Protein AF-A0A6C0HZS0-F1 (afdb_monomer_lite)

Organism: NCBI:txid1070528

Radius of gyration: 16.92 Å; chains: 1; bounding box: 48×29×47 Å

InterPro domains:
  IPR002125 Cytidine and deoxycytidylate deaminase domain [PF00383] (42-122)
  IPR016192 APOBEC/CMP deaminase, zinc-binding [PS00903] (72-119)
  IPR016193 Cytidine deaminase-like [SSF53927] (42-143)

Structure (mmCIF, N/CA/C/O backbone):
data_AF-A0A6C0HZS0-F1
#
_entry.id   AF-A0A6C0HZS0-F1
#
loop_
_atom_site.group_PDB
_atom_site.id
_atom_site.type_symbol
_atom_site.label_atom_id
_atom_site.label_alt_id
_atom_site.label_comp_id
_atom_site.label_asym_id
_atom_site.label_entity_id
_atom_site.label_seq_id
_atom_site.pdbx_PDB_ins_code
_atom_site.Cartn_x
_atom_site.Cartn_y
_atom_site.Cartn_z
_atom_site.occupancy
_atom_site.B_iso_or_equiv
_atom_site.auth_seq_id
_atom_site.auth_comp_id
_atom_site.auth_asym_id
_atom_site.auth_atom_id
_atom_site.pdbx_PDB_model_num
ATOM 1 N N . MET A 1 1 ? -9.928 -6.932 -11.068 1.00 58.53 1 MET A N 1
ATOM 2 C CA . MET A 1 1 ? -8.574 -6.666 -10.527 1.00 58.53 1 MET A CA 1
ATOM 3 C C . MET A 1 1 ? -7.641 -6.085 -11.582 1.00 58.53 1 MET A C 1
ATOM 5 O O . MET A 1 1 ? -6.948 -5.132 -11.262 1.00 58.53 1 MET A O 1
ATOM 9 N N . GLU A 1 2 ? -7.677 -6.569 -12.825 1.00 63.53 2 GLU A N 1
ATOM 10 C CA . GLU A 1 2 ? -6.832 -6.097 -13.939 1.00 63.53 2 GLU A CA 1
ATOM 11 C C . GLU A 1 2 ? -6.863 -4.571 -14.157 1.00 63.53 2 GLU A C 1
ATOM 13 O O . GLU A 1 2 ? -5.820 -3.932 -14.234 1.00 63.53 2 GLU A O 1
ATOM 18 N N . ASN A 1 3 ? -8.045 -3.946 -14.089 1.00 82.50 3 ASN A N 1
ATOM 19 C CA . ASN A 1 3 ? -8.175 -2.484 -14.182 1.00 82.50 3 ASN A CA 1
ATOM 20 C C . ASN A 1 3 ? -7.416 -1.740 -13.054 1.00 82.50 3 ASN A C 1
ATOM 22 O O . ASN A 1 3 ? -6.772 -0.726 -13.301 1.00 82.50 3 ASN A O 1
ATOM 26 N N . ILE A 1 4 ? -7.404 -2.272 -11.825 1.00 87.62 4 ILE A N 1
ATOM 27 C CA . ILE A 1 4 ? -6.676 -1.656 -10.699 1.00 87.62 4 ILE A CA 1
ATOM 28 C C . ILE A 1 4 ? -5.164 -1.801 -10.892 1.00 87.62 4 ILE A C 1
ATOM 30 O O . ILE A 1 4 ? -4.437 -0.840 -10.657 1.00 87.62 4 ILE A O 1
ATOM 34 N N . LEU A 1 5 ? -4.685 -2.964 -11.347 1.00 87.62 5 LEU A N 1
ATOM 35 C CA . LEU A 1 5 ? -3.260 -3.181 -11.621 1.00 87.62 5 LEU A CA 1
ATOM 36 C C . LEU A 1 5 ? -2.758 -2.240 -12.721 1.00 87.62 5 LEU A C 1
ATOM 38 O O . LEU A 1 5 ? -1.727 -1.593 -12.546 1.00 87.62 5 LEU A O 1
ATOM 42 N N . ASN A 1 6 ? -3.544 -2.072 -13.786 1.00 89.06 6 ASN A N 1
ATOM 43 C CA . ASN A 1 6 ? -3.257 -1.128 -14.862 1.00 89.06 6 ASN A CA 1
ATOM 44 C C . ASN A 1 6 ? -3.212 0.314 -14.345 1.00 89.06 6 ASN A C 1
ATOM 46 O O . ASN A 1 6 ? -2.245 1.033 -14.588 1.00 89.06 6 ASN A O 1
ATOM 50 N N . GLN A 1 7 ? -4.197 0.730 -13.544 1.00 89.19 7 GLN A N 1
ATOM 51 C CA . GLN A 1 7 ? -4.174 2.047 -12.902 1.00 89.19 7 GLN A CA 1
ATOM 52 C C . GLN A 1 7 ? -2.946 2.232 -12.006 1.00 89.19 7 GLN A C 1
ATOM 54 O O . GLN A 1 7 ? -2.331 3.297 -12.023 1.00 89.19 7 GLN A O 1
ATOM 59 N N . MET A 1 8 ? -2.561 1.210 -11.240 1.00 89.56 8 MET A N 1
ATOM 60 C CA . MET A 1 8 ? -1.364 1.255 -10.405 1.00 89.56 8 MET A CA 1
ATOM 61 C C . MET A 1 8 ? -0.089 1.367 -11.248 1.00 89.56 8 MET A C 1
ATOM 63 O O . MET A 1 8 ? 0.781 2.159 -10.897 1.00 89.56 8 MET A O 1
ATOM 67 N N . PHE A 1 9 ? 0.017 0.666 -12.378 1.00 89.12 9 PHE A N 1
ATOM 68 C CA . PHE A 1 9 ? 1.141 0.808 -13.308 1.00 89.12 9 PHE A CA 1
ATOM 69 C C . PHE A 1 9 ? 1.239 2.233 -13.868 1.00 89.12 9 PHE A C 1
ATOM 71 O O . PHE A 1 9 ? 2.282 2.881 -13.745 1.00 89.12 9 PHE A O 1
ATOM 78 N N . LEU A 1 10 ? 0.130 2.763 -14.393 1.00 88.56 10 LEU A N 1
ATOM 79 C CA . LEU A 1 10 ? 0.072 4.116 -14.949 1.00 88.56 10 LEU A CA 1
AT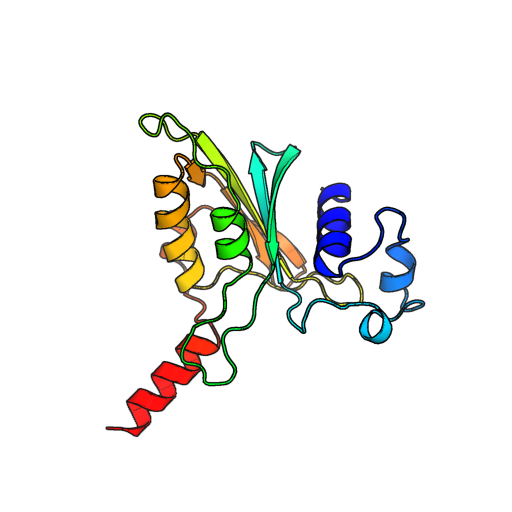OM 80 C C . LEU A 1 10 ? 0.417 5.173 -13.894 1.00 88.56 10 LEU A C 1
ATOM 82 O O . LEU A 1 10 ? 1.258 6.041 -14.129 1.00 88.56 10 LEU A O 1
ATOM 86 N N . LYS A 1 11 ? -0.175 5.074 -12.695 1.00 87.31 11 LYS A N 1
ATOM 87 C CA . LYS A 1 11 ? 0.109 5.982 -11.572 1.00 87.31 11 LYS A CA 1
ATOM 88 C C . LYS A 1 11 ? 1.543 5.862 -11.088 1.00 87.31 11 LYS A C 1
ATOM 90 O O . LYS A 1 11 ? 2.145 6.876 -10.746 1.00 87.31 11 LYS A O 1
ATOM 95 N N . ARG A 1 12 ? 2.095 4.647 -11.056 1.00 86.50 12 ARG A N 1
ATOM 96 C CA . ARG A 1 12 ? 3.476 4.418 -10.643 1.00 86.50 12 ARG A CA 1
ATOM 97 C C . ARG A 1 12 ? 4.430 5.142 -11.578 1.00 86.50 12 ARG A C 1
ATOM 99 O O . ARG A 1 12 ? 5.308 5.837 -11.081 1.00 86.50 12 ARG A O 1
ATOM 106 N N . TYR A 1 13 ? 4.270 4.987 -12.886 1.00 85.62 13 TYR A N 1
ATOM 107 C CA . TYR A 1 13 ? 5.194 5.540 -13.879 1.00 85.62 13 TYR A CA 1
ATOM 108 C C . TYR A 1 13 ? 4.805 6.926 -14.405 1.00 85.62 13 TYR A C 1
ATOM 110 O O . TYR A 1 13 ? 5.472 7.440 -15.300 1.00 85.62 13 TYR A O 1
ATOM 118 N N . CYS A 1 14 ? 3.785 7.550 -13.809 1.00 85.06 14 CYS A N 1
ATOM 119 C CA . CYS A 1 14 ? 3.285 8.871 -14.184 1.00 85.06 14 CYS A CA 1
ATOM 120 C C . CYS A 1 14 ? 2.878 8.947 -15.669 1.00 85.06 14 CYS A C 1
ATOM 122 O O . CYS A 1 14 ? 3.123 9.948 -16.337 1.00 85.06 14 CYS A O 1
ATOM 124 N N . LEU A 1 15 ? 2.275 7.870 -16.183 1.00 85.38 15 LEU A N 1
ATOM 125 C CA . LEU A 1 15 ? 1.870 7.742 -17.581 1.00 85.38 15 LEU A CA 1
ATOM 126 C C . LEU A 1 15 ? 0.458 8.311 -17.814 1.00 85.38 15 LEU A C 1
ATOM 128 O O . LEU A 1 15 ? -0.385 8.242 -16.911 1.00 85.38 15 LEU A O 1
ATOM 132 N N . PRO A 1 16 ? 0.165 8.821 -19.025 1.00 85.50 16 PRO A N 1
ATOM 133 C CA . PRO A 1 16 ? -1.190 9.186 -19.434 1.00 85.50 16 PRO A CA 1
ATOM 134 C C . PRO A 1 16 ? -2.188 8.028 -19.284 1.00 85.50 16 PRO A C 1
ATOM 136 O O . PRO A 1 16 ? -1.836 6.867 -19.485 1.00 85.50 16 PRO A O 1
ATOM 139 N N . ILE A 1 17 ? -3.451 8.332 -18.972 1.00 83.69 17 ILE A N 1
ATOM 140 C CA . ILE A 1 17 ? -4.502 7.320 -18.729 1.00 83.69 17 ILE A CA 1
ATOM 141 C C . ILE A 1 17 ? -4.766 6.436 -19.959 1.00 83.69 17 ILE A C 1
ATOM 143 O O . ILE A 1 17 ? -5.086 5.262 -19.815 1.00 83.69 17 ILE A O 1
ATOM 147 N N . ASN A 1 18 ? -4.599 6.985 -21.159 1.00 84.81 18 ASN A N 1
ATOM 148 C CA . ASN A 1 18 ? -4.780 6.305 -22.442 1.00 84.81 18 ASN A CA 1
ATOM 149 C C . ASN A 1 18 ? -3.527 5.548 -22.919 1.00 84.81 18 ASN A C 1
ATOM 151 O O . ASN A 1 18 ? -3.444 5.166 -24.085 1.00 84.81 18 ASN A O 1
ATOM 155 N N . THR A 1 19 ? -2.530 5.364 -22.054 1.00 85.50 19 THR A N 1
ATOM 156 C CA . THR A 1 19 ? -1.307 4.653 -22.426 1.00 85.50 19 THR A CA 1
ATOM 157 C C . THR A 1 19 ? -1.588 3.166 -22.609 1.00 85.50 19 THR A C 1
ATOM 159 O O . THR A 1 19 ? -2.079 2.508 -21.693 1.00 85.50 19 THR A O 1
ATOM 162 N N . ASP A 1 20 ? -1.208 2.622 -23.764 1.00 87.00 20 ASP A N 1
ATOM 163 C CA . ASP A 1 20 ? -1.221 1.179 -23.986 1.00 87.00 20 ASP A CA 1
ATOM 164 C C . ASP A 1 20 ? -0.134 0.484 -23.152 1.00 87.00 20 ASP A C 1
ATOM 166 O O . ASP A 1 20 ? 1.064 0.645 -23.398 1.00 87.00 20 ASP A O 1
ATOM 170 N N . ILE A 1 21 ? -0.567 -0.296 -22.163 1.00 85.12 21 ILE A N 1
ATOM 171 C CA . ILE A 1 21 ? 0.302 -1.026 -21.235 1.00 85.12 21 ILE A CA 1
ATOM 172 C C . ILE A 1 21 ? 0.951 -2.237 -21.918 1.00 85.12 21 ILE A C 1
ATOM 174 O O . ILE A 1 21 ? 2.095 -2.564 -21.596 1.00 85.12 21 ILE A O 1
ATOM 178 N N . ARG A 1 22 ? 0.288 -2.853 -22.910 1.00 85.56 22 ARG A N 1
ATOM 179 C CA . ARG A 1 22 ? 0.799 -4.052 -23.598 1.00 85.56 22 ARG A CA 1
ATOM 180 C C . ARG A 1 22 ? 2.104 -3.772 -24.334 1.00 85.56 22 ARG A C 1
ATOM 182 O O . ARG A 1 22 ? 3.031 -4.573 -24.258 1.00 85.56 22 ARG A O 1
ATOM 189 N N . SER A 1 23 ? 2.240 -2.589 -24.933 1.00 84.88 23 SER A N 1
ATOM 190 C CA . SER A 1 23 ? 3.508 -2.163 -25.544 1.00 84.88 23 SER A CA 1
ATOM 191 C C . SER A 1 23 ? 4.711 -2.148 -24.575 1.00 84.88 23 SER A C 1
ATOM 193 O O . SER A 1 23 ? 5.856 -2.284 -25.007 1.00 84.88 23 SER A O 1
ATOM 195 N N . TYR A 1 24 ? 4.499 -2.037 -23.256 1.00 83.81 24 TYR A N 1
ATOM 196 C CA . TYR A 1 24 ? 5.575 -2.159 -22.258 1.00 83.81 24 TYR A CA 1
ATOM 197 C C . TYR A 1 24 ? 5.860 -3.611 -21.863 1.00 83.81 24 TYR A C 1
ATOM 199 O O . TYR A 1 24 ? 7.007 -3.954 -21.574 1.00 83.81 24 TYR A O 1
ATOM 207 N N . GLU A 1 25 ? 4.839 -4.467 -21.861 1.00 83.00 25 GLU A N 1
ATOM 208 C CA . GLU A 1 25 ? 4.978 -5.909 -21.616 1.00 83.00 25 GLU A CA 1
ATOM 209 C C . GLU A 1 25 ? 5.791 -6.587 -22.720 1.00 83.00 25 GLU A C 1
ATOM 211 O O . GLU A 1 25 ? 6.681 -7.387 -22.428 1.00 83.00 25 GLU A O 1
ATOM 216 N N . LEU A 1 26 ? 5.525 -6.206 -23.973 1.00 85.19 26 LEU A N 1
ATOM 217 C CA . LEU A 1 26 ? 6.214 -6.698 -25.169 1.00 85.19 26 LEU A CA 1
ATOM 218 C C . LEU A 1 26 ? 7.613 -6.087 -25.358 1.00 85.19 26 LEU A C 1
ATOM 220 O O . LEU A 1 26 ? 8.380 -6.542 -26.201 1.00 85.19 26 LEU A O 1
ATOM 224 N N . GLY A 1 27 ? 7.972 -5.075 -24.562 1.00 79.50 27 GLY A N 1
ATOM 225 C CA . GLY A 1 27 ? 9.272 -4.404 -24.638 1.00 79.50 27 GLY A CA 1
ATOM 226 C C . GLY A 1 27 ? 9.409 -3.399 -25.787 1.00 79.50 27 GLY A C 1
ATOM 227 O O . GLY A 1 27 ? 10.501 -2.878 -26.003 1.00 79.50 27 GLY A O 1
ATOM 228 N N . GLU A 1 28 ? 8.319 -3.081 -26.485 1.00 81.50 28 GLU A N 1
ATOM 229 C CA . GLU A 1 28 ? 8.280 -2.099 -27.576 1.00 81.50 28 GLU A CA 1
ATOM 230 C C . GLU A 1 28 ? 8.498 -0.666 -27.065 1.00 81.50 28 GLU A C 1
ATOM 232 O O . GLU A 1 28 ? 9.065 0.179 -27.760 1.00 81.50 28 GLU A O 1
ATOM 237 N N . LYS A 1 29 ? 8.085 -0.384 -25.820 1.00 76.00 29 LYS A N 1
ATOM 238 C CA . LYS A 1 29 ? 8.312 0.901 -25.142 1.00 76.00 29 LYS A CA 1
ATOM 239 C C . LYS A 1 29 ? 9.218 0.761 -23.925 1.00 76.00 29 LYS A C 1
ATOM 241 O O . LYS A 1 29 ? 9.100 -0.162 -23.124 1.00 76.00 29 LYS A O 1
ATOM 246 N N . ASN A 1 30 ? 10.096 1.750 -23.733 1.00 71.06 30 ASN A N 1
ATOM 247 C CA . ASN A 1 30 ? 11.060 1.767 -22.634 1.00 71.06 30 ASN A CA 1
ATOM 248 C C . ASN A 1 30 ? 10.798 2.921 -21.653 1.00 71.06 30 ASN A C 1
ATOM 250 O O . ASN A 1 30 ? 10.995 4.092 -21.980 1.00 71.06 30 ASN A O 1
ATOM 254 N N . LEU A 1 31 ? 10.425 2.582 -20.415 1.00 72.81 31 LEU A N 1
ATOM 255 C CA . LEU A 1 31 ? 10.139 3.563 -19.360 1.00 72.81 31 LEU A CA 1
ATOM 256 C C . LEU A 1 31 ? 11.357 4.353 -18.884 1.00 72.81 31 LEU A C 1
ATOM 258 O O . LEU A 1 31 ? 11.180 5.414 -18.290 1.00 72.81 31 LEU A O 1
ATOM 262 N N . ARG A 1 32 ? 12.587 3.896 -19.167 1.00 62.03 32 ARG A N 1
ATOM 263 C CA . ARG A 1 32 ? 13.807 4.622 -18.768 1.00 62.03 32 ARG A CA 1
ATOM 264 C C . ARG A 1 32 ? 13.903 6.016 -19.393 1.00 62.03 32 ARG A C 1
ATOM 266 O O . ARG A 1 32 ? 14.603 6.854 -18.841 1.00 62.03 32 ARG A O 1
ATOM 273 N N . LYS A 1 33 ? 13.214 6.264 -20.514 1.00 53.72 33 LYS A N 1
ATOM 274 C CA . LYS A 1 33 ? 13.149 7.586 -21.156 1.00 53.72 33 LYS A CA 1
ATOM 275 C C . LYS A 1 33 ? 11.944 8.431 -20.727 1.00 53.72 33 LYS A C 1
ATOM 277 O O . LYS A 1 33 ? 11.984 9.637 -20.920 1.00 53.72 33 LYS A O 1
ATOM 282 N N . THR A 1 34 ? 10.888 7.833 -20.167 1.00 52.75 34 THR A N 1
ATOM 283 C CA . THR A 1 34 ? 9.593 8.517 -19.968 1.00 52.75 34 THR A CA 1
ATOM 284 C C . THR A 1 34 ? 9.148 8.649 -18.512 1.00 52.75 34 THR A C 1
ATOM 286 O O . THR A 1 34 ? 8.294 9.483 -18.227 1.00 52.75 34 THR A O 1
ATOM 289 N N . SER A 1 35 ? 9.683 7.865 -17.567 1.00 53.25 35 SER A N 1
ATOM 290 C CA . SER A 1 35 ? 9.228 7.933 -16.173 1.00 53.25 35 SER A CA 1
ATOM 291 C C . SER A 1 35 ? 10.001 8.977 -15.362 1.00 53.25 35 SER A C 1
ATOM 293 O O . SER A 1 35 ? 11.162 8.771 -15.015 1.00 53.25 35 SER A O 1
ATOM 295 N N . VAL A 1 36 ? 9.323 10.062 -14.993 1.00 53.84 36 VAL A N 1
ATOM 296 C CA . VAL A 1 36 ? 9.857 11.168 -14.168 1.00 53.84 36 VAL A CA 1
ATOM 297 C C . VAL A 1 36 ? 10.030 10.762 -12.691 1.00 53.84 36 VAL A C 1
ATOM 299 O O . VAL A 1 36 ? 10.771 11.374 -11.926 1.00 53.84 36 VAL A O 1
ATOM 302 N N . CYS A 1 37 ? 9.353 9.699 -12.261 1.00 55.53 37 CYS A N 1
ATOM 303 C CA . CYS A 1 37 ? 9.103 9.405 -10.855 1.00 55.53 37 CYS A CA 1
ATOM 304 C C . CYS A 1 37 ? 9.954 8.233 -10.319 1.00 55.53 37 CYS A C 1
ATOM 306 O O . CYS A 1 37 ? 9.438 7.156 -10.058 1.00 55.53 37 CYS A O 1
ATOM 308 N N . GLY A 1 38 ? 11.258 8.453 -10.113 1.00 57.38 38 GLY A N 1
ATOM 309 C CA . GLY A 1 38 ? 12.140 7.676 -9.217 1.00 57.38 38 GLY A CA 1
ATOM 310 C C . GLY A 1 38 ? 12.395 6.179 -9.512 1.00 57.38 38 GLY A C 1
ATOM 311 O O . GLY A 1 38 ? 11.618 5.473 -10.150 1.00 57.38 38 GLY A O 1
ATOM 312 N N . ASN A 1 39 ? 13.484 5.641 -8.949 1.00 63.00 39 ASN A N 1
ATOM 313 C CA . ASN A 1 39 ? 13.972 4.270 -9.206 1.00 63.00 39 ASN A CA 1
ATOM 314 C C . ASN A 1 39 ? 13.209 3.135 -8.476 1.00 63.00 39 ASN A C 1
ATOM 316 O O . ASN A 1 39 ? 13.649 1.986 -8.492 1.00 63.00 39 ASN A O 1
ATOM 320 N N . TYR A 1 40 ? 12.087 3.409 -7.799 1.00 71.50 40 TYR A N 1
ATOM 321 C CA . TYR A 1 40 ? 11.457 2.437 -6.891 1.00 71.50 40 TYR A CA 1
ATOM 322 C C . TYR A 1 40 ? 10.149 1.877 -7.407 1.00 71.50 40 TYR A C 1
ATOM 324 O O . TYR A 1 40 ? 9.114 2.498 -7.266 1.00 71.50 40 TYR A O 1
ATOM 332 N N . ASN A 1 41 ? 10.154 0.655 -7.905 1.00 82.56 41 ASN A N 1
ATOM 333 C CA . ASN A 1 41 ? 9.016 -0.047 -8.516 1.00 82.56 41 ASN A CA 1
ATOM 334 C C . ASN A 1 41 ? 7.798 -0.338 -7.607 1.00 82.56 41 ASN A C 1
ATOM 336 O O . ASN A 1 41 ? 6.913 -1.086 -7.998 1.00 82.56 41 ASN A O 1
ATOM 340 N N . HIS A 1 42 ? 7.748 0.207 -6.393 1.00 88.12 42 HIS A N 1
ATOM 341 C CA . HIS A 1 42 ? 6.749 -0.120 -5.378 1.00 88.12 42 HIS A CA 1
ATOM 342 C C . HIS A 1 42 ? 5.613 0.908 -5.349 1.00 88.12 42 HIS A C 1
ATOM 344 O O . HIS A 1 42 ? 5.867 2.113 -5.258 1.00 88.12 42 HIS A O 1
ATOM 350 N N . ILE A 1 43 ? 4.371 0.432 -5.379 1.00 92.88 43 ILE A N 1
ATOM 351 C CA . ILE A 1 43 ? 3.157 1.243 -5.280 1.00 92.88 43 ILE A CA 1
ATOM 352 C C . ILE A 1 43 ? 2.148 0.548 -4.360 1.00 92.88 43 ILE A C 1
ATOM 354 O O . ILE A 1 43 ? 2.081 -0.677 -4.283 1.00 92.88 43 ILE A O 1
ATOM 358 N N . SER A 1 44 ? 1.363 1.341 -3.642 1.00 95.69 44 SER A N 1
ATOM 359 C CA . SER A 1 44 ? 0.281 0.857 -2.797 1.00 95.69 44 SER A CA 1
ATOM 360 C C . SER A 1 44 ? -0.995 1.645 -3.059 1.00 95.69 44 SER A C 1
ATOM 362 O O . SER A 1 44 ? -0.937 2.809 -3.455 1.00 95.69 44 SER A O 1
ATOM 364 N N . CYS A 1 45 ? -2.152 1.031 -2.845 1.00 95.69 45 CYS A N 1
ATOM 365 C CA . CYS A 1 45 ? -3.425 1.730 -2.829 1.00 95.69 45 CYS A CA 1
ATOM 366 C C . CYS A 1 45 ? -4.287 1.297 -1.644 1.00 95.69 45 CYS A C 1
ATOM 368 O O . CYS A 1 45 ? -4.220 0.156 -1.185 1.00 95.69 45 CYS A O 1
ATOM 370 N N . VAL A 1 46 ? -5.091 2.233 -1.144 1.00 96.69 46 VAL A N 1
ATOM 371 C CA . VAL A 1 46 ? -6.101 1.971 -0.117 1.00 96.69 46 VAL A CA 1
ATOM 372 C C . VAL A 1 46 ? -7.440 1.762 -0.797 1.00 96.69 46 VAL A C 1
ATOM 374 O O . VAL A 1 46 ? -7.832 2.549 -1.658 1.00 96.69 46 VAL A O 1
ATOM 377 N N . LEU A 1 47 ? -8.152 0.725 -0.379 1.00 95.25 47 LEU A N 1
ATOM 378 C CA . LEU A 1 47 ? -9.430 0.317 -0.930 1.00 95.25 47 LEU A CA 1
ATOM 379 C C . LEU A 1 47 ? -10.526 0.425 0.133 1.00 95.25 47 LEU A C 1
ATOM 381 O O . LEU A 1 47 ? -10.349 -0.008 1.271 1.00 95.25 47 LEU A O 1
ATOM 385 N N . LYS A 1 48 ? -11.686 0.951 -0.257 1.00 93.06 48 LYS A N 1
ATOM 386 C CA . LYS A 1 48 ? -12.937 0.817 0.493 1.00 93.06 48 LYS A CA 1
ATOM 387 C C . LYS A 1 48 ? -13.720 -0.356 -0.092 1.00 93.06 48 LYS A C 1
ATOM 389 O O . LYS A 1 48 ? -14.146 -0.322 -1.252 1.00 93.06 48 LYS A O 1
ATOM 394 N N . GLY A 1 49 ? -13.859 -1.422 0.695 1.00 86.56 49 GLY A N 1
ATOM 395 C CA . GLY A 1 49 ? -14.317 -2.720 0.194 1.00 86.56 49 GLY A CA 1
ATOM 396 C C . GLY A 1 49 ? -13.358 -3.291 -0.860 1.00 86.56 49 GLY A C 1
ATOM 397 O O . GLY A 1 49 ? -12.141 -3.197 -0.710 1.00 86.56 49 GLY A O 1
ATOM 398 N N . ASN A 1 50 ? -13.906 -3.860 -1.940 1.00 76.62 50 ASN A N 1
ATOM 399 C CA . ASN A 1 50 ? -13.127 -4.532 -2.996 1.00 76.62 50 ASN A CA 1
ATOM 400 C C . ASN A 1 50 ? -13.083 -3.771 -4.334 1.00 76.62 50 ASN A C 1
ATOM 402 O O . ASN A 1 50 ? -12.561 -4.297 -5.315 1.00 76.62 50 ASN A O 1
ATOM 406 N N . LYS A 1 51 ? -13.679 -2.572 -4.414 1.00 76.06 51 LYS A N 1
ATOM 407 C CA . LYS A 1 51 ? -13.899 -1.881 -5.700 1.00 76.06 51 LYS A CA 1
ATOM 408 C C . LYS A 1 51 ? -13.435 -0.426 -5.731 1.00 76.06 51 LYS A C 1
ATOM 410 O O . LYS A 1 51 ? -12.990 0.022 -6.781 1.00 76.06 51 LYS A O 1
ATOM 415 N N . SER A 1 52 ? -13.536 0.312 -4.623 1.00 89.69 52 SER A N 1
ATOM 416 C CA . SER A 1 52 ? -13.263 1.754 -4.621 1.00 89.69 52 SER A CA 1
ATOM 417 C C . SER A 1 52 ? -11.858 2.052 -4.112 1.00 89.69 52 SER A C 1
ATOM 419 O O . SER A 1 52 ? -11.544 1.736 -2.966 1.00 89.69 52 SER A O 1
ATOM 421 N N . VAL A 1 53 ? -11.019 2.660 -4.954 1.00 94.06 53 VAL A N 1
ATOM 422 C CA . VAL A 1 53 ? -9.695 3.147 -4.549 1.00 94.06 53 VAL A CA 1
ATOM 423 C C . VAL A 1 53 ? -9.843 4.523 -3.908 1.00 94.06 53 VAL A C 1
ATOM 425 O O . VAL A 1 53 ? -10.317 5.458 -4.547 1.00 94.06 53 VAL A O 1
ATOM 428 N N . LEU A 1 54 ? -9.406 4.655 -2.657 1.00 94.62 54 LEU A N 1
ATOM 429 C CA . LEU A 1 54 ? -9.408 5.925 -1.932 1.00 94.62 54 LEU A CA 1
ATOM 430 C C . LEU A 1 54 ? -8.147 6.738 -2.230 1.00 94.62 54 LEU A C 1
ATOM 432 O O . LEU A 1 54 ? -8.218 7.928 -2.525 1.00 94.62 54 LEU A O 1
ATOM 436 N N . THR A 1 55 ? -6.978 6.103 -2.133 1.00 95.56 55 THR A N 1
ATOM 437 C CA . THR A 1 55 ? -5.681 6.771 -2.287 1.00 95.56 55 THR A CA 1
ATOM 438 C C . THR A 1 55 ? -4.640 5.847 -2.899 1.00 95.56 55 THR A C 1
ATOM 440 O O . THR A 1 55 ? -4.718 4.626 -2.773 1.00 95.56 55 THR A O 1
ATOM 443 N N . PHE A 1 56 ? -3.625 6.451 -3.523 1.00 94.81 56 PHE A N 1
ATOM 444 C CA . PHE A 1 56 ? -2.411 5.774 -3.977 1.00 94.81 56 PHE A CA 1
ATOM 445 C C . PHE A 1 56 ? -1.190 6.325 -3.240 1.00 94.81 56 PHE A C 1
ATOM 447 O O . PHE A 1 56 ? -1.026 7.542 -3.093 1.00 94.81 56 PHE A O 1
ATOM 454 N N . GLY A 1 57 ? -0.300 5.430 -2.834 1.00 93.19 57 GLY A N 1
ATOM 455 C CA . GLY A 1 57 ? 0.995 5.737 -2.252 1.00 93.19 57 GLY A CA 1
ATOM 456 C C . GLY A 1 57 ? 2.130 5.207 -3.108 1.00 93.19 57 GLY A C 1
ATOM 457 O O . GLY A 1 57 ? 2.042 4.119 -3.669 1.00 93.19 57 GLY A O 1
ATOM 458 N N . ILE A 1 58 ? 3.208 5.974 -3.200 1.00 91.06 58 ILE A N 1
ATOM 459 C CA . ILE A 1 58 ? 4.423 5.594 -3.926 1.00 91.06 58 ILE A CA 1
ATOM 460 C C . ILE A 1 58 ? 5.625 5.713 -3.000 1.00 91.06 58 ILE A C 1
ATOM 462 O O . ILE A 1 58 ? 5.619 6.508 -2.060 1.00 91.06 58 ILE A O 1
ATOM 466 N N . ASN A 1 59 ? 6.656 4.912 -3.255 1.00 87.44 59 ASN A N 1
ATOM 467 C CA . ASN A 1 59 ? 7.884 5.004 -2.478 1.00 87.44 59 ASN A CA 1
ATOM 468 C C . ASN A 1 59 ? 8.632 6.312 -2.793 1.00 87.44 59 ASN A C 1
ATOM 470 O O . ASN A 1 59 ? 8.826 6.654 -3.960 1.00 87.44 59 ASN A O 1
ATOM 474 N N . LYS A 1 60 ? 9.070 7.017 -1.750 1.00 84.81 60 LYS A N 1
ATOM 475 C CA . LYS A 1 60 ? 9.793 8.290 -1.812 1.00 84.81 60 LYS A CA 1
ATOM 476 C C . LYS A 1 60 ? 11.146 8.145 -1.129 1.00 84.81 60 LYS A C 1
ATOM 478 O O . LYS A 1 60 ? 11.242 7.617 -0.022 1.00 84.81 60 LYS A O 1
ATOM 483 N N . ILE A 1 61 ? 12.190 8.628 -1.792 1.00 77.44 61 ILE A N 1
ATOM 484 C CA . ILE A 1 61 ? 13.563 8.579 -1.284 1.00 77.44 61 ILE A CA 1
ATOM 485 C C . ILE A 1 61 ? 13.704 9.594 -0.149 1.00 77.44 61 ILE A C 1
ATOM 487 O O . ILE A 1 61 ? 13.148 10.687 -0.226 1.00 77.44 61 ILE A O 1
ATOM 491 N N . GLY A 1 62 ? 14.399 9.199 0.917 1.00 73.56 62 GLY A N 1
ATOM 492 C CA . GLY A 1 62 ? 14.816 10.124 1.971 1.00 73.56 62 GLY A CA 1
ATOM 493 C C . GLY A 1 62 ? 15.992 10.980 1.507 1.00 73.56 62 GLY A C 1
ATOM 494 O O . GLY A 1 62 ? 16.536 10.753 0.432 1.00 73.56 62 GLY A O 1
ATOM 495 N N . ASP A 1 63 ? 16.411 11.948 2.309 1.00 75.00 63 ASP A N 1
ATOM 496 C CA . ASP A 1 63 ? 17.506 12.841 1.926 1.00 75.00 63 ASP A CA 1
ATOM 497 C C . ASP A 1 63 ? 18.824 12.073 1.661 1.00 75.00 63 ASP A C 1
ATOM 499 O O . ASP A 1 63 ? 19.124 11.063 2.310 1.00 75.00 63 ASP A O 1
ATOM 503 N N . SER A 1 64 ? 19.628 12.567 0.717 1.00 64.19 64 SER A N 1
ATOM 504 C CA . SER A 1 64 ? 20.944 12.046 0.317 1.00 64.19 64 SER A CA 1
ATOM 505 C C . SER A 1 64 ? 21.895 11.914 1.510 1.00 64.19 64 SER A C 1
ATOM 507 O O . SER A 1 64 ? 22.688 10.973 1.588 1.00 64.19 64 SER A O 1
ATOM 509 N N . VAL A 1 65 ? 21.747 12.812 2.490 1.00 69.69 65 VAL A N 1
ATOM 510 C CA . VAL A 1 65 ? 22.510 12.839 3.750 1.00 69.69 65 VAL A CA 1
ATOM 511 C C . VAL A 1 65 ? 22.047 11.743 4.737 1.00 69.69 65 VAL A C 1
ATOM 513 O O . VAL A 1 65 ? 22.668 11.513 5.771 1.00 69.69 65 VAL A O 1
ATOM 516 N N . ARG A 1 66 ? 20.981 10.992 4.408 1.00 64.19 66 ARG A N 1
ATOM 517 C CA . ARG A 1 66 ? 20.364 9.905 5.203 1.00 64.19 66 ARG A CA 1
ATOM 518 C C . ARG A 1 66 ? 19.824 10.327 6.573 1.00 64.19 66 ARG A C 1
ATOM 520 O O . ARG A 1 66 ? 19.565 9.460 7.415 1.00 64.19 66 ARG A O 1
ATOM 527 N N . ASN A 1 67 ? 19.636 11.628 6.783 1.00 68.69 67 ASN A N 1
ATOM 528 C CA . ASN A 1 67 ? 19.108 12.176 8.030 1.00 68.69 67 ASN A CA 1
ATOM 529 C C . ASN A 1 67 ? 17.594 11.941 8.154 1.00 68.69 67 ASN A C 1
ATOM 531 O O . ASN A 1 67 ? 17.088 11.666 9.239 1.00 68.69 67 ASN A O 1
ATOM 535 N N . THR A 1 68 ? 16.880 11.955 7.026 1.00 70.81 68 THR A N 1
ATOM 536 C CA . THR A 1 68 ? 15.457 11.611 6.949 1.00 70.81 68 THR A CA 1
ATOM 537 C C . THR A 1 68 ? 15.276 10.248 6.271 1.00 70.81 68 THR A C 1
ATOM 539 O O . THR A 1 68 ? 15.856 9.995 5.210 1.00 70.81 68 THR A O 1
ATOM 542 N N . PRO A 1 69 ? 14.512 9.314 6.867 1.00 76.94 69 PRO A N 1
ATOM 543 C CA . PRO A 1 69 ? 14.193 8.059 6.201 1.00 76.94 69 PRO A CA 1
ATOM 544 C C . PRO A 1 69 ? 13.249 8.312 5.018 1.00 76.94 69 PRO A C 1
ATOM 546 O O . PRO A 1 69 ? 12.395 9.196 5.065 1.00 76.94 69 PRO A O 1
ATOM 549 N N . GLY A 1 70 ? 13.381 7.504 3.965 1.00 83.38 70 GLY A N 1
ATOM 550 C CA . GLY A 1 70 ? 12.408 7.492 2.873 1.00 83.38 70 GLY A CA 1
ATOM 551 C C . GLY A 1 70 ? 11.034 7.006 3.336 1.00 83.38 70 GLY A C 1
ATOM 552 O O . GLY A 1 70 ? 10.917 6.270 4.319 1.00 83.38 70 GLY A O 1
ATOM 553 N N . ILE A 1 71 ? 9.990 7.393 2.607 1.00 86.56 71 ILE A N 1
ATOM 554 C CA . ILE A 1 71 ? 8.611 6.983 2.885 1.00 86.56 71 ILE A CA 1
ATOM 555 C C . ILE A 1 71 ? 8.253 5.842 1.943 1.00 86.56 71 ILE A C 1
ATOM 557 O O . ILE A 1 71 ? 8.235 6.018 0.731 1.00 86.56 71 ILE A O 1
ATOM 561 N N . HIS A 1 72 ? 7.927 4.681 2.501 1.00 91.06 72 HIS A N 1
ATOM 562 C CA . HIS A 1 72 ? 7.462 3.540 1.721 1.00 91.06 72 HIS A CA 1
ATOM 563 C C . HIS A 1 72 ? 6.043 3.760 1.169 1.00 91.06 72 HIS A C 1
ATOM 565 O O . HIS A 1 72 ? 5.257 4.528 1.728 1.00 91.06 72 HIS A O 1
ATOM 571 N N . ALA A 1 73 ? 5.702 3.049 0.091 1.00 93.12 73 ALA A N 1
ATOM 572 C CA . ALA A 1 73 ? 4.434 3.219 -0.617 1.00 93.12 73 ALA A CA 1
ATOM 573 C C . ALA A 1 73 ? 3.208 3.000 0.287 1.00 93.12 73 ALA A C 1
ATOM 575 O O . ALA A 1 73 ? 2.239 3.747 0.193 1.00 93.12 73 ALA A O 1
ATOM 576 N N . GLU A 1 74 ? 3.270 2.019 1.190 1.00 94.62 74 GLU A N 1
ATOM 577 C CA . GLU A 1 74 ? 2.206 1.690 2.143 1.00 94.62 74 GLU A CA 1
ATOM 578 C C . GLU A 1 74 ? 1.914 2.880 3.067 1.00 94.62 74 GLU A C 1
ATOM 580 O O . GLU A 1 74 ? 0.772 3.310 3.226 1.00 94.62 74 GLU A O 1
ATOM 585 N N . THR A 1 75 ? 2.974 3.458 3.633 1.00 94.12 75 THR A N 1
ATOM 586 C CA . THR A 1 75 ? 2.889 4.618 4.522 1.00 94.12 75 THR A CA 1
ATOM 587 C C . THR A 1 75 ? 2.385 5.849 3.771 1.00 94.12 75 THR A C 1
ATOM 589 O O . THR A 1 75 ? 1.503 6.546 4.270 1.00 94.12 75 THR A O 1
ATOM 592 N N . ASP A 1 76 ? 2.892 6.104 2.561 1.00 94.88 76 ASP A N 1
ATOM 593 C CA . ASP A 1 76 ? 2.454 7.231 1.728 1.00 94.88 76 ASP A CA 1
ATOM 594 C C . ASP A 1 76 ? 0.956 7.138 1.384 1.00 94.88 76 ASP A C 1
ATOM 596 O O . ASP A 1 76 ? 0.247 8.144 1.437 1.00 94.88 76 ASP A O 1
ATOM 600 N N . ALA A 1 77 ? 0.447 5.931 1.106 1.00 96.06 77 ALA A N 1
ATOM 601 C CA . ALA A 1 77 ? -0.963 5.707 0.785 1.00 96.06 77 ALA A CA 1
ATOM 602 C C . ALA A 1 77 ? -1.878 6.074 1.964 1.00 96.06 77 ALA A C 1
ATOM 604 O O . ALA A 1 77 ? -2.874 6.780 1.782 1.00 96.06 77 ALA A O 1
ATOM 605 N N . ILE A 1 78 ? -1.508 5.658 3.182 1.00 96.56 78 ILE A N 1
ATOM 606 C CA . ILE A 1 78 ? -2.252 5.986 4.405 1.00 96.56 78 ILE A CA 1
ATOM 607 C C . ILE A 1 78 ? -2.134 7.469 4.755 1.00 96.56 78 ILE A C 1
ATOM 609 O O . ILE A 1 78 ? -3.117 8.077 5.174 1.00 96.56 78 ILE A O 1
ATOM 613 N N . LEU A 1 79 ? -0.960 8.084 4.589 1.00 94.94 79 LEU A N 1
ATOM 614 C CA . LEU A 1 79 ? -0.767 9.505 4.897 1.00 94.94 79 LEU A CA 1
ATOM 615 C C . LEU A 1 79 ? -1.622 10.429 4.019 1.00 94.94 79 LEU A C 1
ATOM 617 O O . LEU A 1 79 ? -2.002 11.510 4.470 1.00 94.94 79 LEU A O 1
ATOM 621 N N . LYS A 1 80 ? -1.963 9.992 2.806 1.00 95.75 80 LYS A N 1
ATOM 622 C CA . LYS A 1 80 ? -2.863 10.711 1.897 1.00 95.75 80 LYS A CA 1
ATOM 623 C C . LYS A 1 80 ? -4.349 10.516 2.206 1.00 95.75 80 LYS A C 1
ATOM 625 O O . LYS A 1 80 ? -5.162 11.243 1.645 1.00 95.75 80 LYS A O 1
ATOM 630 N N . LEU A 1 81 ? -4.731 9.561 3.063 1.00 94.88 81 LEU A N 1
ATOM 631 C CA . LEU A 1 81 ? -6.141 9.359 3.414 1.00 94.88 81 LEU A CA 1
ATOM 632 C C . LEU A 1 81 ? -6.694 10.577 4.144 1.00 94.88 81 LEU A C 1
ATOM 634 O O . LEU A 1 81 ? -6.114 11.034 5.135 1.00 94.88 81 LEU A O 1
ATOM 638 N N . LEU A 1 82 ? -7.857 11.051 3.706 1.00 93.56 82 LEU A N 1
ATOM 639 C CA . LEU A 1 82 ? -8.590 12.088 4.419 1.00 93.56 82 LEU A CA 1
ATOM 640 C C . LEU A 1 82 ? -9.006 11.558 5.799 1.00 93.56 82 LEU A C 1
ATOM 642 O O . LEU A 1 82 ? -9.605 10.483 5.874 1.00 93.56 82 LEU A O 1
ATOM 646 N N . PRO A 1 83 ? -8.679 12.259 6.898 1.00 93.69 83 PRO A N 1
ATOM 647 C CA . PRO A 1 83 ? -9.081 11.824 8.226 1.00 93.69 83 PRO A CA 1
ATOM 648 C C . PRO A 1 83 ? -10.602 11.920 8.380 1.00 93.69 83 PRO A C 1
ATOM 650 O O . PRO A 1 83 ? -11.211 12.919 7.994 1.00 93.69 83 PRO A O 1
ATOM 653 N N . LEU A 1 84 ? -11.214 10.906 8.989 1.00 92.94 84 LEU A N 1
ATOM 654 C CA . LEU A 1 84 ? -12.631 10.959 9.330 1.00 92.94 84 LEU A CA 1
ATOM 655 C C . LEU A 1 84 ? -12.862 11.928 10.493 1.00 92.94 84 LEU A C 1
ATOM 657 O O . LEU A 1 84 ? -12.086 11.968 11.454 1.00 92.94 84 LEU A O 1
ATOM 661 N N . ARG A 1 85 ? -13.960 12.694 10.414 1.00 87.50 85 ARG A N 1
ATOM 662 C CA . ARG A 1 85 ? -14.373 13.633 11.471 1.00 87.50 85 ARG A CA 1
ATOM 663 C C . ARG A 1 85 ? -14.700 12.901 12.774 1.00 87.50 85 ARG A C 1
ATOM 665 O O . ARG A 1 85 ? -14.274 13.327 13.841 1.00 87.50 85 ARG A O 1
ATOM 672 N N . ASN A 1 86 ? -15.422 11.782 12.685 1.00 82.12 86 ASN A N 1
ATOM 673 C CA . ASN A 1 86 ? -15.754 10.944 13.832 1.00 82.12 86 ASN A CA 1
ATOM 674 C C . ASN A 1 86 ? -14.829 9.724 13.884 1.00 82.12 86 ASN A C 1
ATOM 676 O O . ASN A 1 86 ? -14.922 8.838 13.041 1.00 82.12 86 ASN A O 1
ATOM 680 N N . LYS A 1 87 ? -13.957 9.670 14.894 1.00 84.62 87 LYS A N 1
ATOM 681 C CA . LYS A 1 87 ? -12.996 8.572 15.090 1.00 84.62 87 LYS A CA 1
ATOM 682 C C . LYS A 1 87 ? -13.462 7.527 16.110 1.00 84.62 87 LYS A C 1
ATOM 684 O O . LYS A 1 87 ? -12.705 6.610 16.405 1.00 84.62 87 LYS A O 1
ATOM 689 N N . LYS A 1 88 ? -14.683 7.656 16.656 1.00 83.81 88 LYS A N 1
ATOM 690 C CA . LYS A 1 88 ? -15.232 6.707 17.646 1.00 83.81 88 LYS A CA 1
ATOM 691 C C . LYS A 1 88 ? -15.525 5.335 17.035 1.00 83.81 88 LYS A C 1
ATOM 693 O O . LYS A 1 88 ? -15.347 4.324 17.701 1.00 83.81 88 LYS A O 1
ATOM 698 N N . LYS A 1 89 ? -15.953 5.301 15.769 1.00 90.00 89 LYS A N 1
ATOM 699 C CA . LYS A 1 89 ? -16.155 4.071 14.996 1.00 90.00 89 LYS A CA 1
ATOM 700 C C . LYS A 1 89 ? -15.181 4.074 13.830 1.00 90.00 89 LYS A C 1
ATOM 702 O O . LYS A 1 89 ? -15.277 4.934 12.960 1.00 90.00 89 LYS A O 1
ATOM 707 N N . LEU A 1 90 ? -14.238 3.137 13.846 1.00 93.69 90 LEU A N 1
ATOM 708 C CA . LEU A 1 90 ? -13.264 3.014 12.772 1.00 93.69 90 LEU A CA 1
ATOM 709 C C . LEU A 1 90 ? -13.939 2.461 11.517 1.00 93.69 90 LEU A C 1
ATOM 711 O O . LEU A 1 90 ? -14.710 1.505 11.591 1.00 93.69 90 LEU A O 1
ATOM 715 N N . GLU A 1 91 ? -13.639 3.061 10.370 1.00 94.31 91 GLU A N 1
ATOM 716 C CA . GLU A 1 91 ? -14.107 2.562 9.081 1.00 94.31 91 GLU A CA 1
ATOM 717 C C . GLU A 1 91 ? -13.140 1.510 8.528 1.00 94.31 91 GLU A C 1
ATOM 719 O O . GLU A 1 91 ? -11.925 1.726 8.493 1.00 94.31 91 GLU A O 1
ATOM 724 N N . ASN A 1 92 ? -13.681 0.373 8.088 1.00 95.69 92 ASN A N 1
ATOM 725 C CA . ASN A 1 92 ? -12.879 -0.712 7.535 1.00 95.69 92 ASN A CA 1
ATOM 726 C C . ASN A 1 92 ? -12.392 -0.374 6.126 1.00 95.69 92 ASN A C 1
ATOM 728 O O . ASN A 1 92 ? -13.174 -0.031 5.236 1.00 95.69 92 ASN A O 1
ATOM 732 N N . ILE A 1 93 ? -11.090 -0.534 5.927 1.00 96.69 93 ILE A N 1
ATOM 733 C CA . ILE A 1 93 ? -10.402 -0.373 4.650 1.00 96.69 93 ILE A CA 1
ATOM 734 C C . ILE A 1 93 ? -9.491 -1.568 4.403 1.00 96.69 93 ILE A C 1
ATOM 736 O O . ILE A 1 93 ? -9.065 -2.255 5.329 1.00 96.69 93 ILE A O 1
ATOM 740 N N . ASN A 1 94 ? -9.142 -1.763 3.143 1.00 96.88 94 ASN A N 1
ATOM 741 C CA . ASN A 1 94 ? -8.150 -2.731 2.714 1.00 96.88 94 ASN A CA 1
ATOM 742 C C . ASN A 1 94 ? -6.957 -1.997 2.105 1.00 96.88 94 ASN A C 1
ATOM 744 O O . ASN A 1 94 ? -7.077 -0.851 1.666 1.00 96.88 94 ASN A O 1
ATOM 748 N N . ILE A 1 95 ? -5.803 -2.649 2.046 1.00 95.94 95 ILE A N 1
ATOM 749 C CA . ILE A 1 95 ? -4.628 -2.103 1.364 1.00 95.94 95 ILE A CA 1
ATOM 750 C C . ILE A 1 95 ? -4.084 -3.124 0.376 1.00 95.94 95 ILE A C 1
ATOM 752 O O . ILE A 1 95 ? -3.954 -4.296 0.709 1.00 95.94 95 ILE A O 1
ATOM 756 N N . LEU A 1 96 ? -3.768 -2.677 -0.835 1.00 95.69 96 LEU A N 1
ATOM 757 C CA . LEU A 1 96 ? -3.061 -3.463 -1.837 1.00 95.69 96 LEU A CA 1
ATOM 758 C C . LEU A 1 96 ? -1.671 -2.872 -2.034 1.00 95.69 96 LEU A C 1
ATOM 760 O O . LEU A 1 96 ? -1.498 -1.657 -2.146 1.00 95.69 96 LEU A O 1
ATOM 764 N N . VAL A 1 97 ? -0.674 -3.741 -2.063 1.00 95.00 97 VAL A N 1
ATOM 765 C CA . VAL A 1 97 ? 0.729 -3.396 -2.238 1.00 95.00 97 VAL A CA 1
ATOM 766 C C . VAL A 1 97 ? 1.264 -4.241 -3.380 1.00 95.00 97 VAL A C 1
ATOM 768 O O . VAL A 1 97 ? 1.105 -5.455 -3.376 1.00 95.00 97 VAL A O 1
ATOM 771 N N . ILE A 1 98 ? 1.867 -3.609 -4.380 1.00 94.06 98 ILE A N 1
ATOM 772 C CA . ILE A 1 98 ? 2.503 -4.324 -5.484 1.00 94.06 98 ILE A CA 1
ATOM 773 C C . ILE A 1 98 ? 3.808 -3.651 -5.864 1.00 94.06 98 ILE A C 1
ATOM 775 O O . ILE A 1 98 ? 4.003 -2.438 -5.733 1.00 94.06 98 ILE A O 1
ATOM 779 N N . ARG A 1 99 ? 4.717 -4.470 -6.375 1.00 91.00 99 ARG A N 1
ATOM 780 C CA . ARG A 1 99 ? 5.945 -4.014 -6.998 1.00 91.00 99 ARG A CA 1
ATOM 781 C C . ARG A 1 99 ? 5.870 -4.388 -8.463 1.00 91.00 99 ARG A C 1
ATOM 783 O O . ARG A 1 99 ? 5.739 -5.565 -8.766 1.00 91.00 99 ARG A O 1
ATOM 790 N N . ILE A 1 100 ? 5.959 -3.408 -9.349 1.00 88.75 100 ILE A N 1
ATOM 791 C CA . ILE A 1 100 ? 5.813 -3.627 -10.786 1.00 88.75 100 ILE A CA 1
ATOM 792 C C . ILE A 1 100 ? 7.101 -3.220 -11.486 1.00 88.75 100 ILE A C 1
ATOM 794 O O . ILE A 1 100 ? 7.606 -2.121 -11.265 1.00 88.75 100 ILE A O 1
ATOM 798 N N . SER A 1 101 ? 7.671 -4.113 -12.291 1.00 86.19 101 SER A N 1
ATOM 799 C CA . SER A 1 101 ? 8.828 -3.794 -13.122 1.00 86.19 101 SER A CA 1
ATOM 800 C C . SER A 1 101 ? 8.454 -2.819 -14.248 1.00 86.19 101 SER A C 1
ATOM 802 O O . SER A 1 101 ? 7.282 -2.689 -14.603 1.00 86.19 101 SER A O 1
ATOM 804 N N . PRO A 1 102 ? 9.452 -2.210 -14.909 1.00 81.81 102 PRO A N 1
ATOM 805 C CA . PRO A 1 102 ? 9.198 -1.427 -16.111 1.00 81.81 102 PRO A CA 1
ATOM 806 C C . PRO A 1 102 ? 8.545 -2.210 -17.266 1.00 81.81 102 PRO A C 1
ATOM 808 O O . PRO A 1 102 ? 7.974 -1.623 -18.171 1.00 81.81 102 PRO A O 1
ATOM 811 N N . THR A 1 103 ? 8.632 -3.537 -17.234 1.00 83.00 103 THR A N 1
ATOM 812 C CA . THR A 1 103 ? 8.021 -4.454 -18.208 1.00 83.00 103 THR A CA 1
ATOM 813 C C . THR A 1 103 ? 6.670 -4.995 -17.730 1.00 83.00 103 THR A C 1
ATOM 815 O O . THR A 1 103 ? 6.269 -6.086 -18.117 1.00 83.00 103 THR A O 1
ATOM 818 N N . ASN A 1 104 ? 6.014 -4.280 -16.810 1.00 84.38 104 ASN A N 1
ATOM 819 C CA . ASN A 1 104 ? 4.760 -4.652 -16.147 1.00 84.38 104 ASN A CA 1
ATOM 820 C C . ASN A 1 104 ? 4.773 -6.013 -15.411 1.00 84.38 104 ASN A C 1
ATOM 822 O O . ASN A 1 104 ? 3.730 -6.577 -15.093 1.00 84.38 104 ASN A O 1
ATOM 826 N N . LYS A 1 105 ? 5.951 -6.555 -15.076 1.00 87.38 105 LYS A N 1
ATOM 827 C CA . LYS A 1 105 ? 6.058 -7.815 -14.324 1.00 87.38 105 LYS A CA 1
ATOM 828 C C . LYS A 1 105 ? 5.890 -7.559 -12.832 1.00 87.38 105 LYS A C 1
ATOM 830 O O . LYS A 1 105 ? 6.619 -6.749 -12.250 1.00 87.38 105 LYS A O 1
ATOM 835 N N . ILE A 1 106 ? 4.968 -8.282 -12.200 1.00 90.31 106 ILE A N 1
ATOM 836 C CA . ILE A 1 106 ? 4.750 -8.217 -10.754 1.00 90.31 106 ILE A CA 1
ATOM 837 C C . ILE A 1 106 ? 5.917 -8.902 -10.033 1.00 90.31 106 ILE A C 1
ATOM 839 O O . ILE A 1 106 ? 6.340 -10.000 -10.379 1.00 90.31 106 ILE A O 1
ATOM 843 N N . GLN A 1 107 ? 6.450 -8.234 -9.018 1.00 90.69 107 GLN A N 1
ATOM 844 C CA . GLN A 1 107 ? 7.520 -8.721 -8.153 1.00 90.69 107 GLN A CA 1
ATOM 845 C C . GLN A 1 107 ? 7.032 -8.764 -6.705 1.00 90.69 107 GLN A C 1
ATOM 847 O O . GLN A 1 107 ? 6.048 -8.110 -6.360 1.00 90.69 107 GLN A O 1
ATOM 852 N N . SER A 1 108 ? 7.763 -9.459 -5.833 1.00 91.12 108 SER A N 1
ATOM 853 C CA . SER A 1 108 ? 7.433 -9.500 -4.406 1.00 91.12 108 SER A CA 1
ATOM 854 C C . SER A 1 108 ? 7.391 -8.101 -3.782 1.00 91.12 108 SER A C 1
ATOM 856 O O . SER A 1 108 ? 8.297 -7.280 -3.976 1.00 91.12 108 SER A O 1
ATOM 858 N N . SER A 1 109 ? 6.327 -7.849 -3.027 1.00 92.12 109 SER A N 1
ATOM 859 C CA . SER A 1 109 ? 6.017 -6.571 -2.381 1.00 92.12 109 SER A CA 1
ATOM 860 C C . SER A 1 109 ? 5.551 -6.742 -0.934 1.00 92.12 109 SER A C 1
ATOM 862 O O . SER A 1 109 ? 4.856 -5.883 -0.390 1.00 92.12 109 SER A O 1
ATOM 864 N N . LYS A 1 110 ? 5.945 -7.853 -0.287 1.00 91.81 110 LYS A N 1
ATOM 865 C CA . LYS A 1 110 ? 5.630 -8.098 1.128 1.00 91.81 110 LYS A CA 1
ATOM 866 C C . LYS A 1 110 ? 6.029 -6.871 1.970 1.00 91.81 110 LYS A C 1
ATOM 868 O O . LYS A 1 110 ? 7.209 -6.491 1.946 1.00 91.81 110 LYS A O 1
ATOM 873 N N . PRO A 1 111 ? 5.092 -6.266 2.729 1.00 91.31 111 PRO A N 1
ATOM 874 C CA . PRO A 1 111 ? 5.388 -5.101 3.550 1.00 91.31 111 PRO A CA 1
ATOM 875 C C . PRO A 1 111 ? 6.535 -5.369 4.524 1.00 91.31 111 PRO A C 1
ATOM 877 O O . PRO A 1 111 ? 6.630 -6.432 5.139 1.00 91.31 111 PRO A O 1
ATOM 880 N N . CYS A 1 112 ? 7.429 -4.394 4.685 1.00 90.31 112 CYS A N 1
ATOM 881 C CA . CYS A 1 112 ? 8.521 -4.526 5.650 1.00 90.31 112 CYS A CA 1
ATOM 882 C C . CYS A 1 112 ? 8.025 -4.340 7.095 1.00 90.31 112 CYS A C 1
ATOM 884 O O . CYS A 1 112 ? 6.979 -3.738 7.331 1.00 90.31 112 CYS A O 1
ATOM 886 N N . ASN A 1 113 ? 8.827 -4.756 8.078 1.00 88.56 113 ASN A N 1
ATOM 887 C CA . ASN A 1 113 ? 8.495 -4.641 9.505 1.00 88.56 113 ASN A CA 1
ATOM 888 C C . ASN A 1 113 ? 8.124 -3.208 9.934 1.00 88.56 113 ASN A C 1
ATOM 890 O O . ASN A 1 113 ? 7.223 -3.001 10.741 1.00 88.56 113 ASN A O 1
ATOM 894 N N . HIS A 1 114 ? 8.800 -2.197 9.379 1.00 88.88 114 HIS A N 1
ATOM 895 C CA . HIS A 1 114 ? 8.454 -0.803 9.660 1.00 88.88 114 HIS A CA 1
ATOM 896 C C . HIS A 1 114 ? 7.076 -0.430 9.091 1.00 88.88 114 HIS A C 1
ATOM 898 O O . HIS A 1 114 ? 6.278 0.180 9.798 1.00 88.88 114 HIS A O 1
ATOM 904 N N . CYS A 1 115 ? 6.767 -0.848 7.859 1.00 91.69 115 CYS A N 1
ATOM 905 C CA . CYS A 1 115 ? 5.450 -0.633 7.261 1.00 91.69 115 CYS A CA 1
ATOM 906 C C . CYS A 1 115 ? 4.354 -1.334 8.056 1.00 91.69 115 CYS A C 1
ATOM 908 O O . CYS A 1 115 ? 3.349 -0.702 8.336 1.00 91.69 115 CYS A O 1
ATOM 910 N N . ILE A 1 116 ? 4.559 -2.584 8.485 1.00 93.31 116 ILE A N 1
ATOM 911 C CA . ILE A 1 116 ? 3.583 -3.330 9.299 1.00 93.31 116 ILE A CA 1
ATOM 912 C C . ILE A 1 116 ? 3.220 -2.533 10.564 1.00 93.31 116 ILE A C 1
ATOM 914 O O . ILE A 1 116 ? 2.045 -2.285 10.828 1.00 93.31 116 ILE A O 1
ATOM 918 N N . LYS A 1 117 ? 4.223 -2.005 11.281 1.00 92.50 117 LYS A N 1
ATOM 919 C CA . LYS A 1 117 ? 3.996 -1.133 12.448 1.00 92.50 117 LYS A CA 1
ATOM 920 C C . LYS A 1 117 ? 3.223 0.140 12.087 1.00 92.50 117 LYS A C 1
ATOM 922 O O . LYS A 1 117 ? 2.310 0.540 12.807 1.00 92.50 117 LYS A O 1
ATOM 927 N N . MET A 1 118 ? 3.576 0.789 10.977 1.00 94.06 118 MET A N 1
ATOM 928 C CA . MET A 1 118 ? 2.895 2.009 10.527 1.00 94.06 118 MET A CA 1
ATOM 929 C C . MET A 1 118 ? 1.451 1.749 10.092 1.00 94.06 118 MET A C 1
ATOM 931 O O . MET A 1 118 ? 0.579 2.563 10.391 1.00 94.06 118 MET A O 1
ATOM 935 N N . LEU A 1 119 ? 1.177 0.606 9.467 1.00 94.81 119 LEU A N 1
ATOM 936 C CA . LEU A 1 119 ? -0.162 0.165 9.084 1.00 94.81 119 LEU A CA 1
ATOM 937 C C . LEU A 1 119 ? -1.043 -0.150 10.301 1.00 94.81 119 LEU A C 1
ATOM 939 O O . LEU A 1 119 ? -2.255 -0.001 10.223 1.00 94.81 119 LEU A O 1
ATOM 943 N N . ASN A 1 120 ? -0.467 -0.500 11.450 1.00 93.38 120 ASN A N 1
ATOM 944 C CA . ASN A 1 120 ? -1.233 -0.651 12.688 1.00 93.38 120 ASN A CA 1
ATOM 945 C C . ASN A 1 120 ? -1.570 0.712 13.341 1.00 93.38 120 ASN A C 1
ATOM 947 O O . ASN A 1 120 ? -2.654 0.898 13.896 1.00 93.38 120 ASN A O 1
ATOM 951 N N . ILE A 1 121 ? -0.663 1.694 13.253 1.00 94.69 121 ILE A N 1
ATOM 952 C CA . ILE A 1 121 ? -0.765 2.972 13.984 1.00 94.69 121 ILE A CA 1
ATOM 953 C C . ILE A 1 121 ? -1.481 4.067 13.178 1.00 94.69 121 ILE A C 1
ATOM 955 O O . ILE A 1 121 ? -2.380 4.740 13.688 1.00 94.69 121 ILE A O 1
ATOM 959 N N . LEU A 1 122 ? -1.060 4.306 11.935 1.00 95.31 122 LEU A N 1
ATOM 960 C CA . LEU A 1 122 ? -1.479 5.476 11.156 1.00 95.31 122 LEU A CA 1
ATOM 961 C C . LEU A 1 122 ? -2.960 5.458 10.742 1.00 95.31 122 LEU A C 1
ATOM 963 O O . LEU A 1 122 ? -3.594 6.510 10.862 1.00 95.31 122 LEU A O 1
ATOM 967 N N . PRO A 1 123 ? -3.552 4.327 10.307 1.00 95.38 123 PRO A N 1
ATOM 968 C CA . PRO A 1 123 ? -4.966 4.293 9.929 1.00 95.38 123 PRO A CA 1
ATOM 969 C C . PRO A 1 123 ? -5.879 4.657 11.099 1.00 95.38 123 PRO A C 1
ATOM 971 O O . PRO A 1 123 ? -6.765 5.496 10.940 1.00 95.38 123 PRO A O 1
ATOM 974 N N . LYS A 1 124 ? -5.590 4.140 12.302 1.00 94.75 124 LYS A N 1
ATOM 975 C CA . LYS A 1 124 ? -6.358 4.429 13.525 1.00 94.75 124 LYS A CA 1
ATOM 976 C C . LYS A 1 124 ? -6.368 5.925 13.841 1.00 94.75 124 LYS A C 1
ATOM 978 O O . LYS A 1 124 ? -7.423 6.494 14.108 1.00 94.75 124 LYS A O 1
ATOM 983 N N . LYS A 1 125 ? -5.219 6.604 13.703 1.00 93.81 125 LYS A N 1
ATOM 984 C CA . LYS A 1 125 ? -5.117 8.071 13.872 1.00 93.81 125 LYS A CA 1
ATOM 985 C C . LYS A 1 125 ? -5.994 8.852 12.885 1.00 93.81 125 LYS A C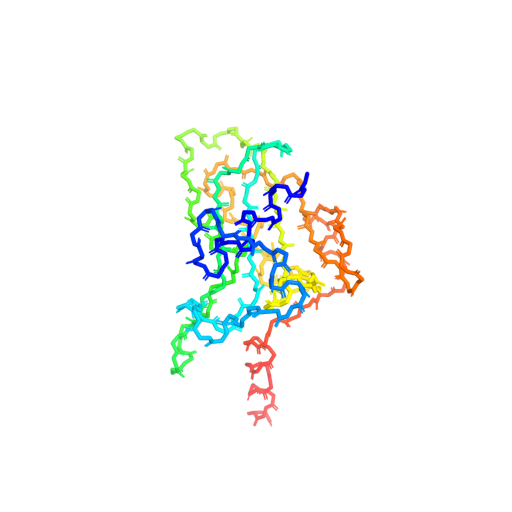 1
ATOM 987 O O . LYS A 1 125 ? -6.392 9.984 13.180 1.00 93.81 125 LYS A O 1
ATOM 992 N N . ARG A 1 126 ? -6.306 8.256 11.733 1.00 94.00 126 ARG A N 1
ATOM 993 C CA . ARG A 1 126 ? -7.159 8.820 10.680 1.00 94.00 126 ARG A CA 1
ATOM 994 C C . ARG A 1 126 ? -8.618 8.349 10.747 1.00 94.00 126 ARG A C 1
ATOM 996 O O . ARG A 1 126 ? -9.416 8.835 9.957 1.00 94.00 126 ARG A O 1
ATOM 1003 N N . GLY A 1 127 ? -8.977 7.497 11.709 1.00 95.75 127 GLY A N 1
ATOM 1004 C CA . GLY A 1 127 ? -10.336 6.968 11.869 1.00 95.75 127 GLY A CA 1
ATOM 1005 C C . GLY A 1 127 ? -10.610 5.682 11.085 1.00 95.75 127 GLY A C 1
ATOM 1006 O O . GLY A 1 127 ? -11.766 5.324 10.906 1.00 95.75 127 GLY A O 1
ATOM 1007 N N . TYR A 1 128 ? -9.575 4.975 10.633 1.00 96.38 128 TYR A N 1
ATOM 1008 C CA . TYR A 1 128 ? -9.714 3.757 9.835 1.00 96.38 128 TYR A CA 1
ATOM 100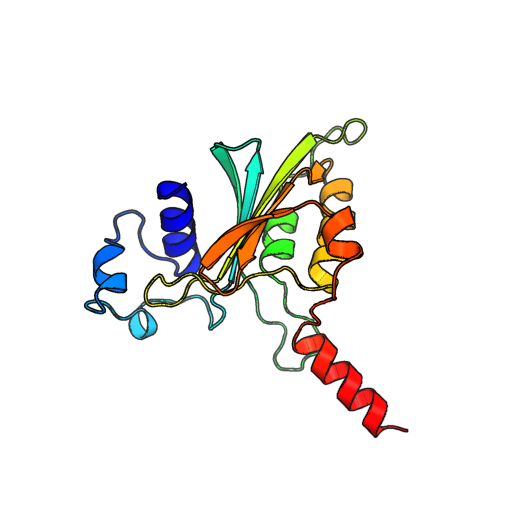9 C C . TYR A 1 128 ? -9.128 2.527 10.529 1.00 96.38 128 TYR A C 1
ATOM 1011 O O . TYR A 1 128 ? -8.192 2.620 11.328 1.00 96.38 128 TYR A O 1
ATOM 1019 N N . HIS A 1 129 ? -9.648 1.360 10.165 1.00 95.31 129 HIS A N 1
ATOM 1020 C CA . HIS A 1 129 ? -9.123 0.051 10.527 1.00 95.31 129 HIS A CA 1
ATOM 1021 C C . HIS A 1 129 ? -8.767 -0.718 9.251 1.00 95.31 129 HIS A C 1
ATOM 1023 O O . HIS A 1 129 ? -9.596 -0.841 8.354 1.00 95.31 129 HIS A O 1
ATOM 1029 N N . ILE A 1 130 ? -7.536 -1.228 9.156 1.00 96.31 130 ILE A N 1
ATOM 1030 C CA . ILE A 1 130 ? -7.153 -2.098 8.039 1.00 96.31 130 ILE A CA 1
ATOM 1031 C C . ILE A 1 130 ? -7.653 -3.505 8.341 1.00 96.31 130 ILE A C 1
ATOM 1033 O O . ILE A 1 130 ? -7.137 -4.151 9.251 1.00 96.31 130 ILE A O 1
ATOM 1037 N N . GLN A 1 131 ? -8.632 -3.955 7.563 1.00 95.81 131 GLN A N 1
ATOM 1038 C CA . GLN A 1 131 ? -9.198 -5.294 7.650 1.00 95.81 131 GLN A CA 1
ATOM 1039 C C . GLN A 1 131 ? -8.290 -6.300 6.937 1.00 95.81 131 GLN A C 1
ATOM 1041 O O . GLN A 1 131 ? -7.779 -7.224 7.568 1.00 95.81 131 GLN A O 1
ATOM 1046 N N . ASP A 1 132 ? -8.030 -6.070 5.647 1.00 96.31 132 ASP A N 1
ATOM 1047 C CA . ASP A 1 132 ? -7.214 -6.958 4.823 1.00 96.31 132 ASP A CA 1
ATOM 1048 C C . ASP A 1 132 ? -6.012 -6.238 4.196 1.00 96.31 132 ASP A C 1
ATOM 1050 O O . ASP A 1 132 ? -6.091 -5.091 3.741 1.00 96.31 132 ASP A O 1
ATOM 1054 N N . ILE A 1 133 ? -4.894 -6.958 4.123 1.00 96.25 133 ILE A N 1
ATOM 1055 C CA . ILE A 1 133 ? -3.676 -6.559 3.421 1.00 96.25 133 ILE A CA 1
ATOM 1056 C C . ILE A 1 133 ? -3.467 -7.521 2.257 1.00 96.25 133 ILE A C 1
ATOM 1058 O O . ILE A 1 133 ? -3.371 -8.730 2.447 1.00 96.25 133 ILE A O 1
ATOM 1062 N N . TYR A 1 134 ? -3.356 -6.969 1.059 1.00 95.94 134 TYR A N 1
ATOM 1063 C CA . TYR A 1 134 ? -3.051 -7.687 -0.166 1.00 95.94 134 TYR A CA 1
ATOM 1064 C C . TYR A 1 134 ? -1.642 -7.309 -0.615 1.00 95.94 134 TYR A C 1
ATOM 1066 O O . TYR A 1 134 ? -1.324 -6.123 -0.710 1.00 95.94 134 TYR A O 1
ATOM 1074 N N . TYR A 1 135 ? -0.791 -8.292 -0.895 1.00 95.12 135 TYR A N 1
ATOM 1075 C CA . TYR A 1 135 ? 0.539 -8.039 -1.449 1.00 95.12 135 TYR A CA 1
ATOM 1076 C C . TYR A 1 135 ? 0.945 -9.103 -2.461 1.00 95.12 135 TYR A C 1
ATOM 1078 O O . TYR A 1 135 ? 0.508 -10.247 -2.373 1.00 95.12 135 TYR A O 1
ATOM 1086 N N . SER A 1 136 ? 1.799 -8.741 -3.413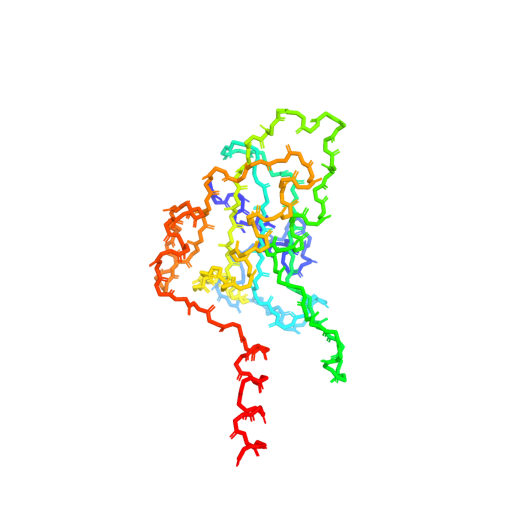 1.00 93.75 136 SER A N 1
ATOM 1087 C CA . SER A 1 136 ? 2.353 -9.710 -4.360 1.00 93.75 136 SER A CA 1
ATOM 1088 C C . SER A 1 136 ? 3.493 -10.533 -3.752 1.00 93.75 136 SER A C 1
ATOM 1090 O O . SER A 1 136 ? 4.399 -9.978 -3.122 1.00 93.75 136 SER A O 1
ATOM 1092 N N . ASN A 1 137 ? 3.478 -11.852 -3.952 1.00 92.56 137 ASN A N 1
ATOM 1093 C CA . ASN A 1 137 ? 4.564 -12.753 -3.553 1.00 92.56 137 ASN A CA 1
ATOM 1094 C C . ASN A 1 137 ? 5.680 -12.826 -4.621 1.00 92.56 137 ASN A C 1
ATOM 1096 O O . ASN A 1 137 ? 5.715 -12.052 -5.579 1.00 92.56 137 ASN A O 1
ATOM 1100 N N . THR A 1 138 ? 6.638 -13.738 -4.441 1.00 89.88 138 THR A N 1
ATOM 1101 C CA . THR A 1 138 ? 7.757 -13.961 -5.377 1.00 89.88 138 THR A CA 1
ATOM 1102 C C . THR A 1 138 ? 7.331 -14.511 -6.736 1.00 89.88 138 THR A C 1
ATOM 1104 O O . THR A 1 138 ? 8.053 -14.294 -7.703 1.00 89.88 138 THR A O 1
ATOM 1107 N N . TYR A 1 139 ? 6.172 -15.163 -6.814 1.00 90.25 139 TYR A N 1
ATOM 1108 C CA . TYR A 1 139 ? 5.584 -15.699 -8.044 1.00 90.25 139 TYR A CA 1
ATOM 1109 C C . TYR A 1 139 ? 4.678 -14.683 -8.759 1.00 90.25 139 TYR A C 1
ATOM 11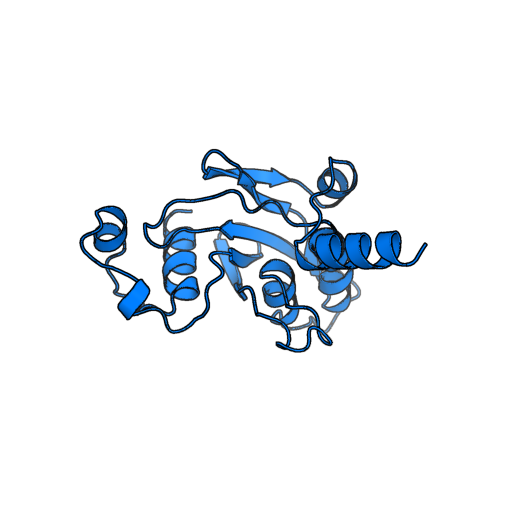11 O O . TYR A 1 139 ? 4.154 -14.967 -9.829 1.00 90.25 139 TYR A O 1
ATOM 1119 N N . GLY A 1 140 ? 4.504 -13.485 -8.189 1.00 87.88 140 GLY A N 1
ATOM 1120 C CA . GLY A 1 140 ? 3.630 -12.445 -8.733 1.00 87.88 140 GLY A CA 1
ATOM 1121 C C . GLY A 1 140 ? 2.154 -12.604 -8.356 1.00 87.88 140 GLY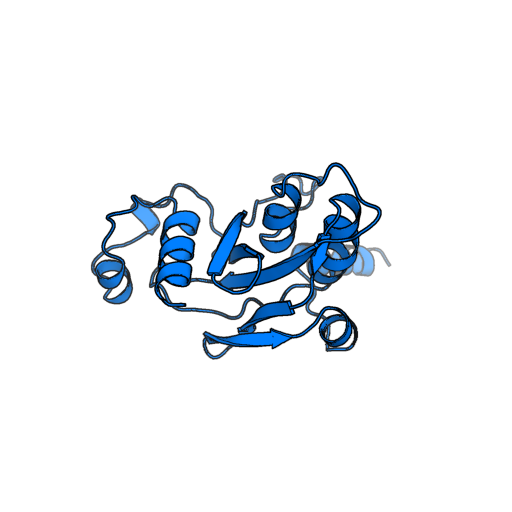 A C 1
ATOM 1122 O O . GLY A 1 140 ? 1.328 -11.809 -8.797 1.00 87.88 140 GLY A O 1
ATOM 1123 N N . GLU A 1 141 ? 1.815 -13.575 -7.510 1.00 92.06 141 GLU A N 1
ATOM 1124 C CA . GLU A 1 141 ? 0.449 -13.822 -7.050 1.00 92.06 141 GLU A CA 1
ATOM 1125 C C . GLU A 1 141 ? 0.073 -12.858 -5.924 1.00 92.06 141 GLU A C 1
ATOM 1127 O O . GLU A 1 141 ? 0.901 -12.533 -5.066 1.00 92.06 141 GLU A O 1
ATOM 1132 N N . ILE A 1 142 ? -1.189 -12.425 -5.890 1.00 93.81 142 ILE A N 1
ATOM 1133 C CA . ILE A 1 142 ? -1.701 -11.540 -4.841 1.00 93.81 142 ILE A CA 1
ATOM 1134 C C . ILE A 1 142 ? -2.156 -12.370 -3.640 1.00 93.81 142 ILE A C 1
ATOM 1136 O O . ILE A 1 142 ? -3.162 -13.074 -3.691 1.00 93.81 142 ILE A O 1
ATOM 1140 N N . ILE A 1 143 ? -1.432 -12.240 -2.533 1.00 94.94 143 ILE A N 1
ATOM 1141 C CA . ILE A 1 143 ? -1.713 -12.908 -1.267 1.00 94.94 143 ILE A CA 1
ATOM 1142 C C . ILE A 1 143 ? -2.526 -11.987 -0.368 1.00 94.94 143 ILE A C 1
ATOM 1144 O O . ILE A 1 143 ? -2.146 -10.840 -0.132 1.00 94.94 143 ILE A O 1
ATOM 1148 N N . LYS A 1 144 ? -3.625 -12.519 0.171 1.00 95.75 144 LYS A N 1
ATOM 1149 C CA . LYS A 1 144 ? -4.444 -11.880 1.202 1.00 95.75 144 LYS A CA 1
ATOM 1150 C C . LYS A 1 144 ? -3.951 -12.278 2.594 1.00 95.75 144 LYS A C 1
ATOM 1152 O O . LYS A 1 144 ? -3.754 -13.457 2.878 1.00 95.75 144 LYS A O 1
ATOM 1157 N N . THR A 1 145 ? -3.797 -11.304 3.483 1.00 95.12 145 THR A N 1
ATOM 1158 C CA . THR A 1 145 ? -3.410 -11.513 4.882 1.00 95.12 145 THR A CA 1
ATOM 1159 C C . THR A 1 145 ? -4.023 -10.448 5.797 1.00 95.12 145 THR A C 1
ATOM 1161 O O . THR A 1 145 ? -4.688 -9.522 5.336 1.00 95.12 145 THR A O 1
ATOM 1164 N N . THR A 1 146 ? -3.784 -10.568 7.100 1.00 95.06 146 THR A N 1
ATOM 1165 C CA . THR A 1 146 ? -4.168 -9.586 8.123 1.00 95.06 146 THR A CA 1
ATOM 1166 C C . THR A 1 146 ? -2.925 -9.031 8.819 1.00 95.06 146 THR A C 1
ATOM 1168 O O . THR A 1 146 ? -1.842 -9.621 8.754 1.00 95.06 146 THR A O 1
ATOM 1171 N N . LEU A 1 147 ? -3.067 -7.898 9.518 1.00 92.25 147 LEU A N 1
ATOM 1172 C CA . LEU A 1 147 ? -1.967 -7.318 10.301 1.00 92.25 147 LEU A CA 1
ATOM 1173 C C . LEU A 1 147 ? -1.417 -8.299 11.342 1.00 92.25 147 LEU A C 1
ATOM 1175 O O . LEU A 1 147 ? -0.207 -8.486 11.408 1.00 92.25 147 LEU A O 1
ATOM 1179 N N . GLY A 1 148 ? -2.297 -8.964 12.097 1.00 90.19 148 GLY A N 1
ATOM 1180 C CA . GLY A 1 148 ? -1.879 -9.912 13.134 1.00 90.19 148 GLY A CA 1
ATOM 1181 C C . GLY A 1 148 ? -1.084 -11.091 12.569 1.00 90.19 148 GLY A C 1
ATOM 1182 O O . GLY A 1 148 ? -0.084 -11.497 13.152 1.00 90.19 148 GLY A O 1
ATOM 1183 N N . LYS A 1 149 ? -1.462 -11.598 11.387 1.00 90.81 149 LYS A N 1
ATOM 1184 C CA . LYS A 1 149 ? -0.704 -12.664 10.721 1.00 90.81 149 LYS A CA 1
ATOM 1185 C C . LYS A 1 149 ? 0.685 -12.180 10.285 1.00 90.81 149 LYS A C 1
ATOM 1187 O O . LYS A 1 149 ? 1.674 -12.848 10.562 1.00 90.81 149 LYS A O 1
ATOM 1192 N N . LEU A 1 150 ? 0.783 -10.988 9.690 1.00 88.44 150 LEU A N 1
ATOM 1193 C CA . LEU A 1 150 ? 2.071 -10.403 9.286 1.00 88.44 150 LEU A CA 1
ATOM 1194 C C . LEU A 1 150 ? 3.005 -10.077 10.460 1.00 88.44 150 LEU A C 1
ATOM 1196 O O . LEU A 1 150 ? 4.222 -10.126 10.292 1.00 88.44 150 LEU A O 1
ATOM 1200 N N . GLU A 1 151 ? 2.469 -9.723 11.629 1.00 85.62 151 GLU A N 1
ATOM 1201 C CA . GLU A 1 151 ? 3.270 -9.435 12.827 1.00 85.62 151 GLU A CA 1
ATOM 1202 C C . GLU A 1 151 ? 3.957 -10.690 13.403 1.00 85.62 151 GLU A C 1
ATOM 1204 O O . GLU A 1 151 ? 5.037 -10.565 14.000 1.00 85.62 151 GLU A O 1
ATOM 1209 N N . ASN A 1 152 ? 3.366 -11.869 13.170 1.00 82.56 152 ASN A N 1
ATOM 1210 C CA . ASN A 1 152 ? 3.814 -13.172 13.673 1.00 82.56 152 ASN A CA 1
ATOM 1211 C C . ASN A 1 152 ? 4.700 -13.959 12.689 1.00 82.56 152 ASN A C 1
ATOM 1213 O O . ASN A 1 152 ? 5.356 -14.916 13.088 1.00 82.56 152 ASN A O 1
ATOM 1217 N N . GLU A 1 153 ? 4.737 -13.574 11.413 1.00 82.31 153 GLU A N 1
ATOM 1218 C CA . GLU A 1 153 ? 5.592 -14.196 10.395 1.00 82.31 153 GLU A CA 1
ATOM 1219 C C . GLU A 1 153 ? 7.041 -13.670 10.424 1.00 82.31 153 GLU A C 1
ATOM 1221 O O . GLU A 1 153 ? 7.353 -12.642 11.033 1.00 82.31 153 GLU A O 1
ATOM 1226 N N . GLU A 1 154 ? 7.941 -14.340 9.689 1.00 73.12 154 GLU A N 1
ATOM 1227 C CA . GLU A 1 154 ? 9.307 -13.854 9.475 1.00 73.12 154 GLU A CA 1
ATOM 1228 C C . GLU A 1 154 ? 9.330 -12.426 8.905 1.00 73.12 154 GLU A C 1
ATOM 1230 O O . GLU A 1 154 ? 8.694 -12.089 7.893 1.00 73.12 154 GLU A O 1
ATOM 1235 N N . LYS A 1 155 ? 10.104 -11.570 9.581 1.00 74.12 155 LYS A N 1
ATOM 1236 C CA . LYS A 1 155 ? 10.087 -10.118 9.395 1.00 74.12 155 LYS A CA 1
ATOM 1237 C C . LYS A 1 155 ? 11.096 -9.680 8.344 1.00 74.12 155 LYS A C 1
ATOM 1239 O O . LYS A 1 155 ? 12.307 -9.746 8.541 1.00 74.12 155 LYS A O 1
ATOM 1244 N N . HIS A 1 156 ? 10.599 -9.083 7.264 1.00 73.44 156 HIS A N 1
ATOM 1245 C CA . HIS A 1 156 ? 11.454 -8.422 6.283 1.00 73.44 156 HIS A CA 1
ATOM 1246 C C . HIS A 1 156 ? 11.933 -7.049 6.796 1.00 73.44 156 HIS A C 1
ATOM 1248 O O . HIS A 1 156 ? 11.134 -6.145 7.061 1.00 73.44 156 HIS A O 1
ATOM 1254 N N . ILE A 1 157 ? 13.251 -6.860 6.910 1.00 69.50 157 ILE A N 1
ATOM 1255 C CA . ILE A 1 157 ? 13.868 -5.578 7.299 1.00 69.50 157 ILE A CA 1
ATOM 1256 C C . ILE A 1 157 ? 14.160 -4.751 6.040 1.00 69.50 157 ILE A C 1
ATOM 1258 O O . ILE A 1 157 ? 14.762 -5.270 5.098 1.00 69.50 157 ILE A O 1
ATOM 1262 N N . SER A 1 158 ? 13.779 -3.467 6.019 1.00 66.06 158 SER A N 1
ATOM 1263 C CA . SER A 1 158 ? 14.079 -2.575 4.887 1.00 66.06 158 SER A CA 1
ATOM 1264 C C . SER A 1 158 ? 15.576 -2.259 4.778 1.00 66.06 158 SER A C 1
ATOM 1266 O O . SER A 1 158 ? 16.317 -2.314 5.762 1.00 66.06 158 SER A O 1
ATOM 1268 N N . GLN A 1 159 ? 16.031 -1.892 3.577 1.00 66.81 159 GLN A N 1
ATOM 1269 C CA . GLN A 1 159 ? 17.446 -1.617 3.304 1.00 66.81 159 GLN A CA 1
ATOM 1270 C C . GLN A 1 159 ? 18.031 -0.531 4.224 1.00 66.81 159 GLN A C 1
ATOM 1272 O O . GLN A 1 159 ? 19.163 -0.668 4.688 1.00 66.81 159 GLN A O 1
ATOM 1277 N N . TYR A 1 160 ? 17.252 0.511 4.538 1.00 69.31 160 TYR A N 1
ATOM 1278 C CA . TYR A 1 160 ? 17.667 1.575 5.456 1.00 69.31 160 TYR A CA 1
ATOM 1279 C C . TYR A 1 160 ? 18.007 1.021 6.850 1.00 69.31 160 TYR A C 1
ATOM 1281 O O . TYR A 1 160 ? 19.108 1.249 7.355 1.00 69.31 160 TYR A O 1
ATOM 1289 N N . TYR A 1 161 ? 17.110 0.222 7.439 1.00 65.19 161 TYR A N 1
ATOM 1290 C CA . TYR A 1 161 ? 17.326 -0.367 8.764 1.00 65.19 161 TYR A CA 1
ATOM 1291 C C . TYR A 1 161 ? 18.434 -1.431 8.767 1.00 65.19 161 TYR A C 1
ATOM 1293 O O . TYR A 1 161 ? 19.219 -1.475 9.712 1.00 65.19 161 TYR A O 1
ATOM 1301 N N . ARG A 1 162 ? 18.588 -2.220 7.689 1.00 69.50 162 ARG A N 1
ATOM 1302 C CA . ARG A 1 162 ? 19.730 -3.149 7.546 1.00 69.50 162 ARG A CA 1
ATOM 1303 C C . ARG A 1 162 ? 21.069 -2.409 7.597 1.00 69.50 162 ARG A C 1
ATOM 1305 O O . ARG A 1 162 ? 21.988 -2.839 8.288 1.00 69.50 162 ARG A O 1
ATOM 1312 N N . ASN A 1 163 ? 21.173 -1.285 6.888 1.00 68.56 163 ASN A N 1
ATOM 1313 C CA . ASN A 1 163 ? 22.400 -0.490 6.831 1.00 68.56 163 ASN A CA 1
ATOM 1314 C C . ASN A 1 163 ? 22.719 0.201 8.164 1.00 68.56 163 ASN A C 1
ATOM 1316 O O . ASN A 1 163 ? 23.890 0.313 8.525 1.00 68.56 163 ASN A O 1
ATOM 1320 N N . ARG A 1 164 ? 21.696 0.650 8.902 1.00 68.56 164 ARG A N 1
ATOM 1321 C CA . ARG A 1 164 ? 21.872 1.260 10.228 1.00 68.56 164 ARG A CA 1
ATOM 1322 C C . ARG A 1 164 ? 22.376 0.244 11.259 1.00 68.56 164 ARG A C 1
ATOM 1324 O O . ARG A 1 164 ? 23.351 0.534 11.944 1.00 68.56 164 ARG A O 1
ATOM 1331 N N . ASN A 1 165 ? 21.803 -0.961 11.297 1.00 67.69 165 ASN A N 1
ATOM 1332 C CA . ASN A 1 165 ? 22.243 -2.018 12.218 1.00 67.69 165 ASN A CA 1
ATOM 1333 C C . ASN A 1 165 ? 23.701 -2.440 11.959 1.00 67.69 165 ASN A C 1
ATOM 1335 O O . ASN A 1 165 ? 24.477 -2.573 12.899 1.00 67.69 165 ASN A O 1
ATOM 1339 N N . LYS A 1 166 ? 24.115 -2.549 10.685 1.00 66.19 166 LYS A N 1
ATOM 1340 C CA . LYS A 1 166 ? 25.520 -2.825 10.324 1.00 66.19 166 LYS A CA 1
ATOM 1341 C C . LYS A 1 166 ? 26.496 -1.739 10.794 1.00 66.19 166 LYS A C 1
ATOM 1343 O O . LYS A 1 166 ? 27.624 -2.064 11.140 1.00 66.19 166 LYS A O 1
ATOM 1348 N N . LYS A 1 167 ? 26.095 -0.461 10.787 1.00 60.84 167 LYS A N 1
ATOM 1349 C CA . LYS A 1 167 ? 26.938 0.638 11.294 1.00 60.84 167 LYS A CA 1
ATOM 1350 C C . LYS A 1 167 ? 27.080 0.603 12.815 1.00 60.84 167 LYS A C 1
ATOM 1352 O O . LYS A 1 167 ? 28.163 0.891 13.305 1.00 60.84 167 LYS A O 1
ATOM 1357 N N . ASN A 1 168 ? 26.022 0.245 13.540 1.00 59.72 168 ASN A N 1
ATOM 1358 C CA . ASN A 1 168 ? 26.068 0.154 15.000 1.00 59.72 168 ASN A CA 1
ATOM 1359 C C . ASN A 1 168 ? 26.947 -1.016 15.474 1.00 59.72 168 ASN A C 1
ATOM 1361 O O . ASN A 1 168 ? 27.736 -0.829 16.388 1.00 59.72 168 ASN A O 1
ATOM 1365 N N . ASN A 1 169 ? 26.903 -2.168 14.794 1.00 58.53 169 ASN A N 1
ATOM 1366 C CA . ASN A 1 169 ? 27.751 -3.323 15.130 1.00 58.53 169 ASN A CA 1
ATOM 1367 C C . ASN A 1 169 ? 29.238 -3.141 14.777 1.00 58.53 169 ASN A C 1
ATOM 1369 O O . ASN A 1 169 ? 30.051 -3.950 15.190 1.00 58.53 169 ASN A O 1
ATOM 1373 N N . ARG A 1 170 ? 29.598 -2.121 13.988 1.00 55.84 170 ARG A N 1
ATOM 1374 C CA . ARG A 1 170 ? 30.998 -1.767 13.674 1.00 55.84 170 ARG A CA 1
ATOM 1375 C C . ARG A 1 170 ? 31.585 -0.721 14.630 1.00 55.84 170 ARG A C 1
ATOM 1377 O O . ARG A 1 170 ? 32.703 -0.273 14.413 1.00 55.84 170 ARG A O 1
ATOM 1384 N N . LYS A 1 171 ? 30.796 -0.259 15.604 1.00 51.44 171 LYS A N 1
ATOM 1385 C CA . LYS A 1 171 ? 31.197 0.707 16.639 1.00 51.44 171 LYS A CA 1
ATOM 1386 C C . LYS A 1 171 ? 31.333 0.066 18.031 1.00 51.44 171 LYS A C 1
ATOM 1388 O O . LYS A 1 171 ? 31.508 0.798 18.999 1.00 51.44 171 LYS A O 1
ATOM 1393 N N . LEU A 1 172 ? 31.207 -1.258 18.106 1.00 43.88 172 LEU A N 1
ATOM 1394 C CA . LEU A 1 172 ? 31.560 -2.112 19.241 1.00 43.88 172 LEU A CA 1
ATOM 1395 C C . LEU A 1 172 ? 32.843 -2.852 18.867 1.00 43.88 172 LEU A C 1
ATOM 1397 O O . LEU A 1 172 ? 33.668 -3.053 19.776 1.00 43.88 172 LEU A O 1
#

Sequence (172 aa):
MENILNQMFLKRYCLPINTDIRSYELGEKNLRKTSVCGNYNHISCVLKGNKSVLTFGINKIGDSVRNTPGIHAETDAILKLLPLRNKKKLENINILVIRISPTNKIQSSKPCNHCIKMLNILPKKRGYHIQDIYYSNTYGEIIKTTLGKLENEEKHISQYYRNRNKKNNRKL

Foldseek 3Di:
DVVVLLVQLCVQQVHDPPDDLVCLLVVVDFSVVRRPHDDFQKKKFKAQPPPDTQFIFDWACDDPVLPGHTDHRLLRNLVPHAADPDLPAAGEMEMEMWGADSSRQTAWGQDAPVSLVSLCPRSSVRSHDYPWYWTAYHVRDTDIDDSVVQNPDDGHHDPSVVVVVVVVVVVD

Secondary structure (DSSP, 8-state):
-HHHHHHHHHHHHT--TT--SHHHHTTSS-GGGT--S-S--EEEEEEETTTEEEEEEE-B---TTSSSPPBPHHHHHHHTSPPPS--SSPEEEEEEEEEE-TTS-EE--PPPHHHHHHHHHHHHHTTEEEEEEEEE-TTS-EEEE-HHHHHHSPPPPPHHHHHHHHHHTT--

pLDDT: mean 84.25, std 12.33, range [43.88, 96.88]